Protein AF-L0ETQ9-F1 (afdb_monomer_lite)

Secondary structure (DSSP, 8-state):
-HHHHHHHHHHHHHHHHHHHHHHHHHHHHHHHHHHHHH---HHHHTTHHHHHHHHHHHHHHHHHHHHHHHHHHHHHHHHHHHHHHHHHHHHHHHHHHHHHHHHHHHHHHHHHHHHHS------

Radius of gyration: 33.2 Å; chains: 1; bounding box: 76×18×101 Å

Structure (mmCIF, N/CA/C/O backbone):
data_AF-L0ETQ9-F1
#
_entry.id   AF-L0ETQ9-F1
#
loop_
_atom_site.group_PDB
_atom_site.id
_atom_site.type_symbol
_atom_site.label_atom_id
_atom_site.label_alt_id
_atom_site.label_comp_id
_atom_site.label_asym_id
_atom_site.label_entity_id
_atom_site.label_seq_id
_atom_site.pdbx_PDB_ins_code
_atom_site.Cartn_x
_atom_site.Cartn_y
_atom_site.Cartn_z
_atom_site.occupancy
_atom_site.B_iso_or_equiv
_atom_site.auth_seq_id
_atom_site.auth_comp_id
_atom_site.auth_asym_id
_atom_site.auth_atom_id
_atom_site.pdbx_PDB_model_num
ATOM 1 N N . MET A 1 1 ? -23.250 0.389 10.771 1.00 51.97 1 MET A N 1
ATOM 2 C CA . MET A 1 1 ? -21.983 1.161 10.792 1.00 51.97 1 MET A CA 1
ATOM 3 C C . MET A 1 1 ? -20.749 0.275 10.554 1.00 51.97 1 MET A C 1
ATOM 5 O O . MET A 1 1 ? -19.989 0.586 9.644 1.00 51.97 1 MET A O 1
ATOM 9 N N . ALA A 1 2 ? -20.576 -0.858 11.258 1.00 61.84 2 ALA A N 1
ATOM 10 C CA . ALA A 1 2 ? -19.419 -1.764 11.096 1.00 61.84 2 ALA A CA 1
ATOM 11 C C . ALA A 1 2 ? -19.187 -2.292 9.658 1.00 61.84 2 ALA A C 1
ATOM 13 O O . ALA A 1 2 ? -18.050 -2.352 9.193 1.00 61.84 2 ALA A O 1
ATOM 14 N N . ASN A 1 3 ? -20.258 -2.583 8.906 1.00 75.94 3 ASN A N 1
ATOM 15 C CA . ASN A 1 3 ? -20.147 -3.066 7.520 1.00 75.94 3 ASN A CA 1
ATOM 16 C C . ASN A 1 3 ? -19.538 -2.046 6.543 1.00 75.94 3 ASN A C 1
ATOM 18 O O . ASN A 1 3 ? -18.852 -2.440 5.603 1.00 75.94 3 ASN A O 1
ATOM 22 N N . VAL A 1 4 ? -19.756 -0.744 6.756 1.00 85.25 4 VAL A N 1
ATOM 23 C CA . VAL A 1 4 ? -19.234 0.301 5.857 1.00 85.25 4 VAL A CA 1
ATOM 24 C C . VAL A 1 4 ? -17.739 0.502 6.086 1.00 85.25 4 VAL A C 1
ATOM 26 O O . VAL A 1 4 ? -16.974 0.522 5.129 1.00 85.25 4 VAL A O 1
ATOM 29 N N . GLN A 1 5 ? -17.313 0.565 7.349 1.00 85.50 5 GLN A N 1
ATOM 30 C CA . GLN A 1 5 ? -15.899 0.676 7.723 1.00 85.50 5 GLN A CA 1
ATOM 31 C C . GLN A 1 5 ? -15.096 -0.551 7.259 1.00 85.50 5 GLN A C 1
ATOM 33 O O . GLN A 1 5 ? -14.022 -0.419 6.676 1.00 85.50 5 GLN A O 1
ATOM 38 N N . GLY A 1 6 ? -15.661 -1.755 7.403 1.00 87.31 6 GLY A N 1
ATOM 39 C CA . GLY A 1 6 ? -15.065 -2.975 6.852 1.00 87.31 6 GLY A CA 1
ATOM 40 C C . GLY A 1 6 ? -14.970 -2.972 5.320 1.00 87.31 6 GLY A C 1
ATOM 41 O O . GLY A 1 6 ? -13.972 -3.436 4.770 1.00 87.31 6 GLY A O 1
ATOM 42 N N . CYS A 1 7 ? -15.972 -2.428 4.622 1.00 90.00 7 CYS A N 1
ATOM 43 C CA . CYS A 1 7 ? -15.943 -2.272 3.166 1.00 90.00 7 CYS A CA 1
ATOM 44 C C . CYS A 1 7 ? -14.853 -1.282 2.721 1.00 90.00 7 CYS A C 1
ATOM 46 O O . CYS A 1 7 ? -14.051 -1.610 1.850 1.00 90.00 7 CYS A O 1
ATOM 48 N N . LEU A 1 8 ? -14.762 -0.117 3.369 1.00 89.12 8 LEU A N 1
ATOM 49 C CA . LEU A 1 8 ? -13.739 0.896 3.091 1.00 89.12 8 LEU A CA 1
ATOM 50 C C . LEU A 1 8 ? -12.323 0.349 3.292 1.00 89.12 8 LEU A C 1
ATOM 52 O O . LEU A 1 8 ? -11.470 0.535 2.426 1.00 89.12 8 LEU A O 1
ATOM 56 N N . LYS A 1 9 ? -12.092 -0.400 4.376 1.00 92.12 9 LYS A N 1
ATOM 57 C CA . LYS A 1 9 ? -10.825 -1.106 4.603 1.00 92.12 9 LYS A CA 1
ATOM 58 C C . LYS A 1 9 ? -10.502 -2.087 3.469 1.00 92.12 9 LYS A C 1
ATOM 60 O O . LYS A 1 9 ? -9.384 -2.100 2.973 1.00 92.12 9 LYS A O 1
ATOM 65 N N . LYS A 1 10 ? -11.465 -2.901 3.028 1.00 93.81 10 LYS A N 1
ATOM 66 C CA . LYS A 1 10 ? -11.236 -3.849 1.920 1.00 93.81 10 LYS A CA 1
ATOM 67 C C . LYS A 1 10 ? -10.931 -3.136 0.604 1.00 93.81 10 LYS A C 1
ATOM 69 O O . LYS A 1 10 ? -10.076 -3.586 -0.149 1.00 93.81 10 LYS A O 1
ATOM 74 N N . ILE A 1 11 ? -11.609 -2.023 0.326 1.00 93.62 11 ILE A N 1
ATOM 75 C CA . ILE A 1 11 ? -11.345 -1.206 -0.863 1.00 93.62 11 ILE A CA 1
ATOM 76 C C . ILE A 1 11 ? -9.922 -0.641 -0.811 1.00 93.62 11 ILE A C 1
ATOM 78 O O . ILE A 1 11 ? -9.210 -0.709 -1.809 1.00 93.62 11 ILE A O 1
ATOM 82 N N . THR A 1 12 ? -9.481 -0.118 0.337 1.00 92.44 12 THR A N 1
ATOM 83 C CA . THR A 1 12 ? -8.115 0.411 0.475 1.00 92.44 12 THR A CA 1
ATOM 84 C C . THR A 1 12 ? -7.056 -0.687 0.379 1.00 92.44 12 THR A C 1
ATOM 86 O O . THR A 1 12 ? -6.042 -0.474 -0.281 1.00 92.44 12 THR A O 1
ATOM 89 N N . GLU A 1 13 ? -7.309 -1.876 0.933 1.00 94.94 13 GLU A N 1
ATOM 90 C CA . GLU A 1 13 ? -6.440 -3.053 0.772 1.00 94.94 13 GLU A CA 1
ATOM 91 C C . GLU A 1 13 ? -6.337 -3.500 -0.693 1.00 94.94 13 GLU A C 1
ATOM 93 O O . GLU A 1 13 ? -5.231 -3.718 -1.186 1.00 94.94 13 GLU A O 1
ATOM 98 N N . ASN A 1 14 ? -7.460 -3.572 -1.412 1.00 96.88 14 ASN A N 1
ATOM 99 C CA . ASN A 1 14 ? -7.466 -3.931 -2.832 1.00 96.88 14 ASN A CA 1
ATOM 100 C C . ASN A 1 14 ? -6.742 -2.885 -3.687 1.00 96.88 14 ASN A C 1
ATOM 102 O O . ASN A 1 14 ? -5.919 -3.240 -4.524 1.00 96.88 14 ASN A O 1
ATOM 106 N N . ASN A 1 15 ? -6.984 -1.596 -3.440 1.00 95.44 15 ASN A N 1
ATOM 107 C CA . ASN A 1 15 ? -6.301 -0.520 -4.155 1.00 95.44 15 ASN A CA 1
ATOM 108 C C . ASN A 1 15 ? -4.780 -0.567 -3.936 1.00 95.44 15 ASN A C 1
ATOM 110 O O . ASN A 1 15 ? -4.019 -0.336 -4.875 1.00 95.44 15 ASN A O 1
ATOM 114 N N . LEU A 1 16 ? -4.338 -0.882 -2.713 1.00 97.44 16 LEU A N 1
ATOM 115 C CA . LEU A 1 16 ? -2.925 -1.080 -2.398 1.00 97.44 16 LEU A CA 1
ATOM 116 C C . LEU A 1 16 ? -2.354 -2.298 -3.137 1.00 97.44 16 LEU A C 1
ATOM 118 O O . LEU A 1 16 ? -1.282 -2.203 -3.733 1.00 97.44 16 LEU A O 1
ATOM 122 N N . ALA A 1 17 ? -3.077 -3.420 -3.152 1.00 98.00 17 ALA A N 1
ATOM 123 C CA . ALA A 1 17 ? -2.672 -4.618 -3.883 1.00 98.00 17 ALA A CA 1
ATOM 124 C C . ALA A 1 17 ? -2.521 -4.353 -5.392 1.00 98.00 17 ALA A C 1
ATOM 126 O O . ALA A 1 17 ? -1.516 -4.744 -5.989 1.00 98.00 17 ALA A O 1
ATOM 127 N N . ASP A 1 18 ? -3.459 -3.621 -5.995 1.00 98.06 18 ASP A N 1
ATOM 128 C CA . ASP A 1 18 ? -3.399 -3.228 -7.405 1.00 98.06 18 ASP A CA 1
ATOM 129 C C . ASP A 1 18 ? -2.193 -2.328 -7.701 1.00 98.06 18 ASP A C 1
ATOM 131 O O . ASP A 1 18 ? -1.507 -2.508 -8.714 1.00 98.06 18 ASP A O 1
ATOM 135 N N . THR A 1 19 ? -1.897 -1.365 -6.821 1.00 98.06 19 THR A N 1
ATOM 136 C CA . THR A 1 19 ? -0.704 -0.514 -6.942 1.00 98.06 19 THR A CA 1
ATOM 137 C C . THR A 1 19 ? 0.570 -1.349 -6.869 1.00 98.06 19 THR A C 1
ATOM 139 O O . THR A 1 19 ? 1.446 -1.197 -7.721 1.00 98.06 19 THR A O 1
ATOM 142 N N . LEU A 1 20 ? 0.671 -2.267 -5.903 1.00 98.12 20 LEU A N 1
ATOM 143 C CA . LEU A 1 20 ? 1.823 -3.161 -5.758 1.00 98.12 20 LEU A CA 1
ATOM 144 C C . LEU A 1 20 ? 2.019 -4.031 -7.002 1.00 98.12 20 LEU A C 1
ATOM 146 O O . LEU A 1 20 ? 3.132 -4.131 -7.519 1.00 98.12 20 LEU A O 1
ATOM 150 N N . TYR A 1 21 ? 0.936 -4.591 -7.538 1.00 98.19 21 TYR A N 1
ATOM 151 C CA . TYR A 1 21 ? 0.982 -5.384 -8.760 1.00 98.19 21 TYR A CA 1
ATOM 152 C C . TYR A 1 21 ? 1.485 -4.567 -9.960 1.00 98.19 21 TYR A C 1
ATOM 154 O O . TYR A 1 21 ? 2.343 -5.028 -10.717 1.00 98.19 21 TYR A O 1
ATOM 162 N N . LYS A 1 22 ? 1.019 -3.321 -10.112 1.00 98.06 22 LYS A N 1
ATOM 163 C CA . LYS A 1 22 ? 1.515 -2.403 -11.151 1.00 98.06 22 LYS A CA 1
ATOM 164 C C . LYS A 1 22 ? 2.993 -2.061 -10.958 1.00 98.06 22 LYS A C 1
ATOM 166 O O . LYS A 1 22 ? 3.729 -2.057 -11.940 1.00 98.06 22 LYS A O 1
ATOM 171 N N . ARG A 1 23 ? 3.454 -1.834 -9.721 1.00 97.94 23 ARG A N 1
ATOM 172 C CA . ARG A 1 23 ? 4.882 -1.599 -9.420 1.00 97.94 23 ARG A CA 1
ATOM 173 C C . ARG A 1 23 ? 5.741 -2.784 -9.846 1.00 97.94 23 ARG A C 1
ATOM 175 O O . ARG A 1 23 ? 6.765 -2.583 -10.492 1.00 97.94 23 ARG A O 1
ATOM 182 N N . MET A 1 24 ? 5.306 -4.009 -9.547 1.00 98.12 24 MET A N 1
ATOM 183 C CA . MET A 1 24 ? 6.021 -5.225 -9.953 1.00 98.12 24 MET A CA 1
ATOM 184 C C . MET A 1 24 ? 6.127 -5.349 -11.479 1.00 98.12 24 MET A C 1
ATOM 186 O O . MET A 1 24 ? 7.190 -5.688 -12.001 1.00 98.12 24 MET A O 1
ATOM 190 N N . GLN A 1 25 ? 5.049 -5.047 -12.209 1.00 97.88 25 GLN A N 1
ATOM 191 C CA . GLN A 1 25 ? 5.066 -5.050 -13.674 1.00 97.88 25 GLN A CA 1
ATOM 192 C C . GLN A 1 25 ? 5.991 -3.975 -14.248 1.00 97.88 25 GLN A C 1
ATOM 194 O O . GLN A 1 25 ? 6.802 -4.273 -15.124 1.00 97.88 25 GLN A O 1
ATOM 199 N N . THR A 1 26 ? 5.903 -2.741 -13.746 1.00 97.81 26 THR A N 1
ATOM 200 C CA . THR A 1 26 ? 6.764 -1.636 -14.185 1.00 97.81 26 THR A CA 1
ATOM 201 C C . THR A 1 26 ? 8.233 -1.961 -13.931 1.00 97.81 26 THR A C 1
ATOM 203 O O . THR A 1 26 ? 9.055 -1.804 -14.830 1.00 97.81 26 THR A O 1
ATOM 206 N N . GLU A 1 27 ? 8.572 -2.504 -12.760 1.00 97.62 27 GLU A N 1
ATOM 207 C CA . GLU A 1 27 ? 9.939 -2.924 -12.443 1.00 97.62 27 GLU A CA 1
ATOM 208 C C . GLU A 1 27 ? 10.428 -4.052 -13.368 1.00 97.62 27 GLU A C 1
ATOM 210 O O . GLU A 1 27 ? 11.569 -4.032 -13.837 1.00 97.62 27 GLU A O 1
ATOM 215 N N . SER A 1 28 ? 9.565 -5.023 -13.679 1.00 97.94 28 SER A N 1
ATOM 216 C CA . SER A 1 28 ? 9.876 -6.084 -14.641 1.00 97.94 28 SER A CA 1
ATOM 217 C C . SER A 1 28 ? 10.177 -5.512 -16.031 1.00 97.94 28 SER A C 1
ATOM 219 O O . SER A 1 28 ? 11.205 -5.839 -16.627 1.00 97.94 28 SER A O 1
ATOM 221 N N . LEU A 1 29 ? 9.345 -4.587 -16.518 1.00 97.38 29 LEU A N 1
ATOM 222 C CA . LEU A 1 29 ? 9.553 -3.912 -17.800 1.00 97.38 29 LEU A CA 1
ATOM 223 C C . LEU A 1 29 ? 10.844 -3.089 -17.814 1.00 97.38 29 LEU A C 1
ATOM 225 O O . LEU A 1 29 ? 11.592 -3.144 -18.790 1.00 97.38 29 LEU A O 1
ATOM 229 N N . MET A 1 30 ? 11.150 -2.374 -16.728 1.00 97.75 30 MET A N 1
ATOM 230 C CA . MET A 1 30 ? 12.406 -1.633 -16.592 1.00 97.75 30 MET A CA 1
ATOM 231 C C . MET A 1 30 ? 13.616 -2.558 -16.738 1.00 97.75 30 MET A C 1
ATOM 233 O O . MET A 1 30 ? 14.551 -2.219 -17.463 1.00 97.75 30 MET A O 1
ATOM 237 N N . LYS A 1 31 ? 13.585 -3.744 -16.112 1.00 97.38 31 LYS A N 1
ATOM 238 C CA . LYS A 1 31 ? 14.650 -4.752 -16.242 1.00 97.38 31 LYS A CA 1
ATOM 239 C C . LYS A 1 31 ? 14.803 -5.220 -17.688 1.00 97.38 31 LYS A C 1
ATOM 241 O O . LYS A 1 31 ? 15.919 -5.229 -18.192 1.00 97.38 31 LYS A O 1
ATOM 246 N N . VAL A 1 32 ? 13.701 -5.531 -18.375 1.00 95.88 32 VAL A N 1
ATOM 247 C CA . VAL A 1 32 ? 13.725 -5.959 -19.788 1.00 95.88 32 VAL A CA 1
ATOM 248 C C . VAL A 1 32 ? 14.347 -4.890 -20.689 1.00 95.88 32 VAL A C 1
ATOM 250 O O . VAL A 1 32 ? 15.213 -5.193 -21.509 1.00 95.88 32 VAL A O 1
ATOM 253 N N . VAL A 1 33 ? 13.944 -3.630 -20.520 1.00 95.31 33 VAL A N 1
ATOM 254 C CA . VAL A 1 33 ? 14.461 -2.507 -21.318 1.00 95.31 33 VAL A CA 1
ATOM 255 C C . VAL A 1 33 ? 15.938 -2.279 -21.031 1.00 95.31 33 VAL A C 1
ATOM 257 O O . VAL A 1 33 ? 16.719 -2.095 -21.961 1.00 95.31 33 VAL A O 1
ATOM 260 N N . MET A 1 34 ? 16.337 -2.356 -19.761 1.00 95.38 34 MET A N 1
ATOM 261 C CA . MET A 1 34 ? 17.736 -2.246 -19.364 1.00 95.38 34 MET A CA 1
ATOM 262 C C . MET A 1 34 ? 18.584 -3.354 -20.000 1.00 95.38 34 MET A C 1
ATOM 264 O O . MET A 1 34 ? 19.644 -3.070 -20.548 1.00 95.38 34 MET A O 1
ATOM 268 N N . THR A 1 35 ? 18.101 -4.600 -20.002 1.00 94.75 35 THR A N 1
ATOM 269 C CA . THR A 1 35 ? 18.770 -5.720 -20.681 1.00 94.75 35 THR A CA 1
ATOM 270 C C . THR A 1 35 ? 18.878 -5.495 -22.188 1.00 94.75 35 THR A C 1
ATOM 272 O O . THR A 1 35 ? 19.925 -5.766 -22.769 1.00 94.75 35 THR A O 1
ATOM 275 N N . ALA A 1 36 ? 17.837 -4.965 -22.837 1.00 92.94 36 ALA A N 1
ATOM 276 C CA . ALA A 1 36 ? 17.896 -4.631 -24.259 1.00 92.94 36 ALA A CA 1
ATOM 277 C C . ALA A 1 36 ? 18.932 -3.528 -24.543 1.00 92.94 36 ALA A C 1
ATOM 279 O O . ALA A 1 36 ? 19.699 -3.640 -25.498 1.00 92.94 36 ALA A O 1
ATOM 280 N N . MET A 1 37 ? 19.009 -2.499 -23.692 1.00 92.38 37 MET A N 1
ATOM 281 C CA . MET A 1 37 ? 19.980 -1.401 -23.809 1.00 92.38 37 MET A CA 1
ATOM 282 C C . MET A 1 37 ? 21.430 -1.853 -23.632 1.00 92.38 37 MET A C 1
ATOM 284 O O . MET A 1 37 ? 22.312 -1.317 -24.295 1.00 92.38 37 MET A O 1
ATOM 288 N N . THR A 1 38 ? 21.684 -2.813 -22.742 1.00 92.06 38 THR A N 1
ATOM 289 C CA . THR A 1 38 ? 23.032 -3.350 -22.493 1.00 92.06 38 THR A CA 1
ATOM 290 C C . THR A 1 38 ? 23.381 -4.537 -23.387 1.00 92.06 38 THR A C 1
ATOM 292 O O . THR A 1 38 ? 24.502 -5.043 -23.327 1.00 92.06 38 THR A O 1
ATOM 295 N N . SER A 1 39 ? 22.447 -4.989 -24.228 1.00 91.12 39 SER A N 1
ATOM 296 C CA . SER A 1 39 ? 22.696 -6.093 -25.147 1.00 91.12 39 SER A CA 1
ATOM 297 C C . SER A 1 39 ? 23.714 -5.704 -26.225 1.00 91.12 39 SER A C 1
ATOM 299 O O . SER A 1 39 ? 23.676 -4.613 -26.791 1.00 91.12 39 SER A O 1
ATOM 301 N N . GLY A 1 40 ? 24.611 -6.632 -26.561 1.00 84.12 40 GLY A N 1
ATOM 302 C CA . GLY A 1 40 ? 25.570 -6.464 -27.659 1.00 84.12 40 GLY A CA 1
ATOM 303 C C . GLY A 1 40 ? 24.971 -6.690 -29.052 1.00 84.12 40 GLY A C 1
ATOM 304 O O . GLY A 1 40 ? 25.713 -6.760 -30.029 1.00 84.12 40 GLY A O 1
ATOM 305 N N . LEU A 1 41 ? 23.648 -6.865 -29.164 1.00 89.12 41 LEU A N 1
ATOM 306 C CA . LEU A 1 41 ? 23.007 -7.148 -30.444 1.00 89.12 41 LEU A CA 1
ATOM 307 C C . LEU A 1 41 ? 22.832 -5.845 -31.243 1.00 89.12 41 LEU A C 1
ATOM 309 O O . LEU A 1 41 ? 22.223 -4.893 -30.746 1.00 89.12 41 LEU A O 1
ATOM 313 N N . PRO A 1 42 ? 23.272 -5.802 -32.513 1.00 85.06 42 PRO A N 1
ATOM 314 C CA . PRO A 1 42 ? 23.256 -4.581 -33.319 1.00 85.06 42 PRO A CA 1
ATOM 315 C C . PRO A 1 42 ? 21.841 -4.045 -33.566 1.00 85.06 42 PRO A C 1
ATOM 317 O O . PRO A 1 42 ? 21.663 -2.839 -33.723 1.00 85.06 42 PRO A O 1
ATOM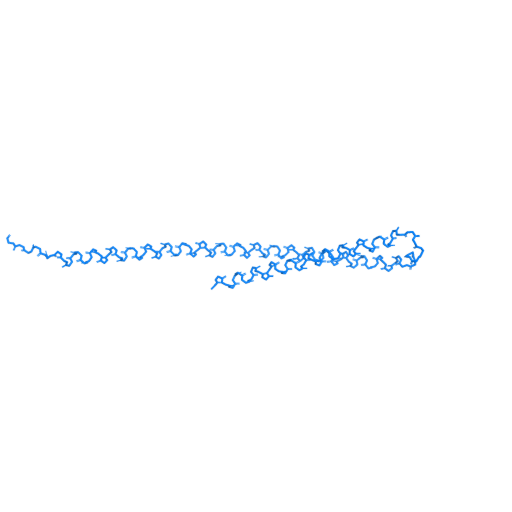 320 N N . ILE A 1 43 ? 20.823 -4.914 -33.527 1.00 88.00 43 ILE A N 1
ATOM 321 C CA . ILE A 1 43 ? 19.423 -4.497 -33.642 1.00 88.00 43 ILE A CA 1
ATOM 322 C C . ILE A 1 43 ? 18.991 -3.593 -32.485 1.00 88.00 43 ILE A C 1
ATOM 324 O O . ILE A 1 43 ? 18.234 -2.660 -32.706 1.00 88.00 43 ILE A O 1
ATOM 328 N N . HIS A 1 44 ? 19.477 -3.807 -31.260 1.00 91.75 44 HIS A N 1
ATOM 329 C CA . HIS A 1 44 ? 19.108 -2.964 -30.121 1.00 91.75 44 HIS A CA 1
ATOM 330 C C . HIS A 1 44 ? 19.890 -1.644 -30.105 1.00 91.75 44 HIS A C 1
ATOM 332 O O . HIS A 1 44 ? 19.353 -0.629 -29.655 1.00 91.75 44 HIS A O 1
ATOM 338 N N . ALA A 1 45 ? 21.100 -1.620 -30.676 1.00 86.44 45 ALA A N 1
ATOM 339 C CA . ALA A 1 45 ? 21.920 -0.415 -30.781 1.00 86.44 45 ALA A CA 1
ATOM 340 C C . ALA A 1 45 ? 21.208 0.714 -31.552 1.00 86.44 45 ALA A C 1
ATOM 342 O O . ALA A 1 45 ? 21.227 1.866 -31.118 1.00 86.44 45 ALA A O 1
ATOM 343 N N . SER A 1 46 ? 20.486 0.394 -32.634 1.00 90.31 46 SER A N 1
ATOM 344 C CA . SER A 1 46 ? 19.704 1.390 -33.386 1.00 90.31 46 SER A CA 1
ATOM 345 C C . SER A 1 46 ? 18.521 1.978 -32.604 1.00 90.31 46 SER A C 1
ATOM 347 O O . SER A 1 46 ? 18.017 3.039 -32.967 1.00 90.31 46 SER A O 1
ATOM 349 N N . PHE A 1 47 ? 18.085 1.331 -31.517 1.00 92.12 47 PHE A N 1
ATOM 350 C CA . PHE A 1 47 ? 16.946 1.759 -30.695 1.00 92.12 47 PHE A CA 1
ATOM 351 C C . PHE A 1 47 ? 17.345 2.329 -29.325 1.00 92.12 47 PHE A C 1
ATOM 353 O O . PHE A 1 47 ? 16.463 2.692 -28.549 1.00 92.12 47 PHE A O 1
ATOM 360 N N . LEU A 1 48 ? 18.641 2.491 -29.028 1.00 92.38 48 LEU A N 1
ATOM 361 C CA . LEU A 1 48 ? 19.144 2.984 -27.733 1.00 92.38 48 LEU A CA 1
ATOM 362 C C . LEU A 1 48 ? 18.458 4.274 -27.252 1.00 92.38 48 LEU A C 1
ATOM 364 O O . LEU A 1 48 ? 18.055 4.374 -26.094 1.00 92.38 48 LEU A O 1
ATOM 368 N N . SER A 1 49 ? 18.268 5.249 -28.148 1.00 93.19 49 SER A N 1
ATOM 369 C CA . SER A 1 49 ? 17.578 6.504 -27.814 1.00 93.19 49 SER A CA 1
ATOM 370 C C . SER A 1 49 ? 16.113 6.278 -27.416 1.00 93.19 49 SER A C 1
ATOM 372 O O . SER A 1 49 ? 15.614 6.912 -26.486 1.00 93.19 49 SER A O 1
ATOM 374 N N . GLN A 1 50 ? 15.425 5.351 -28.087 1.00 94.50 50 GLN A N 1
ATOM 375 C CA . GLN A 1 50 ? 14.029 5.026 -27.796 1.00 94.50 50 GLN A CA 1
ATOM 376 C C . GLN A 1 50 ? 13.904 4.254 -26.481 1.00 94.50 50 GLN A C 1
ATOM 378 O O . GLN A 1 50 ? 13.051 4.596 -25.664 1.00 94.50 50 GLN A O 1
ATOM 383 N N . TYR A 1 51 ? 14.790 3.284 -26.235 1.00 95.12 51 TYR A N 1
ATOM 384 C CA . TYR A 1 51 ? 14.834 2.560 -24.966 1.00 95.12 51 TYR A CA 1
ATOM 385 C C . TYR A 1 51 ? 15.115 3.486 -23.786 1.00 95.12 51 TYR A C 1
ATOM 387 O O . TYR A 1 51 ? 14.421 3.393 -22.782 1.00 95.12 51 TYR A O 1
ATOM 395 N N . SER A 1 52 ? 16.050 4.431 -23.926 1.00 95.06 52 SER A N 1
ATOM 396 C CA . SER A 1 52 ? 16.337 5.422 -22.882 1.00 95.06 52 SER A CA 1
ATOM 397 C C . SER A 1 52 ? 15.103 6.266 -22.538 1.00 95.06 52 SER A C 1
ATOM 399 O O . SER A 1 52 ? 14.727 6.370 -21.370 1.00 95.06 52 SER A O 1
ATOM 401 N N . ARG A 1 53 ? 14.390 6.786 -23.548 1.00 96.44 53 ARG A N 1
ATOM 402 C CA . ARG A 1 53 ? 13.137 7.537 -23.330 1.00 96.44 53 ARG A CA 1
ATOM 403 C C . ARG A 1 53 ? 12.052 6.684 -22.676 1.00 96.44 53 ARG A C 1
ATOM 405 O O . ARG A 1 53 ? 11.324 7.168 -21.815 1.00 96.44 53 ARG A O 1
ATOM 412 N N . PHE A 1 54 ? 11.912 5.430 -23.097 1.00 95.94 54 PHE A N 1
ATOM 413 C CA . PHE A 1 54 ? 10.928 4.521 -22.516 1.00 95.94 54 PHE A CA 1
ATOM 414 C C . PHE A 1 54 ? 11.274 4.171 -21.063 1.00 95.94 54 PHE A C 1
ATOM 416 O O . PHE A 1 54 ? 10.403 4.224 -20.199 1.00 95.94 54 PHE A O 1
ATOM 423 N N . TYR A 1 55 ? 12.551 3.916 -20.772 1.00 97.12 55 TYR A N 1
ATOM 424 C CA . TYR A 1 55 ? 13.043 3.675 -19.420 1.00 97.12 55 TYR A CA 1
ATOM 425 C C . TYR A 1 55 ? 12.804 4.878 -18.501 1.00 97.12 55 TYR A C 1
ATOM 427 O O . TYR A 1 55 ? 12.331 4.698 -17.383 1.00 97.12 55 TYR A O 1
ATOM 435 N N . GLN A 1 56 ? 13.054 6.105 -18.972 1.00 97.50 56 GLN A N 1
ATOM 436 C CA . GLN A 1 56 ? 12.755 7.326 -18.214 1.00 97.50 56 GLN A CA 1
ATOM 437 C C . GLN A 1 56 ? 11.270 7.424 -17.844 1.00 97.50 56 GLN A C 1
ATOM 439 O O . GLN A 1 56 ? 10.945 7.657 -16.685 1.00 97.50 56 GLN A O 1
ATOM 444 N N . ARG A 1 57 ? 10.363 7.148 -18.789 1.00 97.75 57 ARG A N 1
ATOM 445 C CA . ARG A 1 57 ? 8.915 7.137 -18.513 1.00 97.75 57 ARG A CA 1
ATOM 446 C C . ARG A 1 57 ? 8.517 6.058 -17.507 1.00 97.75 57 ARG A C 1
ATOM 448 O O . ARG A 1 57 ? 7.671 6.301 -16.648 1.00 97.75 57 ARG A O 1
ATOM 455 N N . LEU A 1 58 ? 9.111 4.867 -17.601 1.00 97.75 58 LEU A N 1
ATOM 456 C CA . LEU A 1 58 ? 8.876 3.802 -16.624 1.00 97.75 58 LEU A CA 1
ATOM 457 C C . LEU A 1 58 ? 9.394 4.193 -15.235 1.00 97.75 58 LEU A C 1
ATOM 459 O O . LEU A 1 58 ? 8.720 3.922 -14.247 1.00 97.75 58 LEU A O 1
ATOM 463 N N . LEU A 1 59 ? 10.541 4.870 -15.157 1.00 97.94 59 LEU A N 1
ATOM 464 C CA . LEU A 1 59 ? 11.096 5.375 -13.903 1.00 97.94 59 LEU A CA 1
ATOM 465 C C . LEU A 1 59 ? 10.179 6.426 -13.261 1.00 97.94 59 LEU A C 1
ATOM 467 O O . LEU A 1 59 ? 9.882 6.323 -12.073 1.00 97.94 59 LEU A O 1
ATOM 471 N N . GLU A 1 60 ? 9.685 7.391 -14.038 1.00 98.12 60 GLU A N 1
ATOM 472 C CA . GLU A 1 60 ? 8.695 8.379 -13.580 1.00 98.12 60 GLU A CA 1
ATOM 473 C C . GLU A 1 60 ? 7.416 7.690 -13.083 1.00 98.12 60 GLU A C 1
ATOM 475 O O . GLU A 1 60 ? 6.926 7.979 -11.991 1.00 98.12 60 GLU A O 1
ATOM 480 N N . THR A 1 61 ? 6.915 6.708 -13.839 1.00 98.00 61 THR A N 1
ATOM 481 C CA . THR A 1 61 ? 5.747 5.904 -13.447 1.00 98.00 61 THR A CA 1
ATOM 482 C C . THR A 1 61 ? 6.005 5.155 -12.136 1.00 98.00 61 THR A C 1
ATOM 484 O O . THR A 1 61 ? 5.150 5.126 -11.253 1.00 98.00 61 THR A O 1
ATOM 487 N N . GLN A 1 62 ? 7.196 4.577 -11.963 1.00 97.75 62 GLN A N 1
ATOM 488 C CA . GLN A 1 62 ? 7.572 3.860 -10.747 1.00 97.75 62 GLN A CA 1
ATOM 489 C C . GLN A 1 62 ? 7.631 4.789 -9.528 1.00 97.75 62 GLN A C 1
ATOM 491 O O . GLN A 1 62 ? 7.194 4.404 -8.440 1.00 97.75 62 GLN A O 1
ATOM 496 N N . GLN A 1 63 ? 8.134 6.014 -9.695 1.00 97.94 63 GLN A N 1
ATOM 497 C CA . GLN A 1 63 ? 8.139 7.031 -8.640 1.00 97.94 63 GLN A CA 1
ATOM 498 C C . GLN A 1 63 ? 6.712 7.422 -8.241 1.00 97.94 63 GLN A C 1
ATOM 500 O O . GLN A 1 63 ? 6.385 7.417 -7.055 1.00 97.94 63 GLN A O 1
ATOM 505 N N . GLN A 1 64 ? 5.837 7.665 -9.219 1.00 98.00 64 GLN A N 1
ATOM 506 C CA . GLN A 1 64 ? 4.426 7.977 -8.972 1.00 98.00 64 GLN A CA 1
ATOM 507 C C . GLN A 1 64 ? 3.704 6.844 -8.235 1.00 98.00 64 GLN A C 1
ATOM 509 O O . GLN A 1 64 ? 3.002 7.094 -7.257 1.00 98.00 64 GLN A O 1
ATOM 514 N N . LEU A 1 65 ? 3.903 5.592 -8.659 1.00 98.12 65 LEU A N 1
ATOM 515 C CA . LEU A 1 65 ? 3.311 4.430 -7.994 1.00 98.12 65 LEU A CA 1
ATOM 516 C C . LEU A 1 65 ? 3.855 4.228 -6.574 1.00 98.12 65 LEU A C 1
ATOM 518 O O . LEU A 1 65 ? 3.123 3.769 -5.703 1.00 98.12 65 LEU A O 1
ATOM 522 N N . THR A 1 66 ? 5.122 4.572 -6.330 1.00 97.81 66 THR A N 1
ATOM 523 C CA . THR A 1 66 ? 5.715 4.522 -4.984 1.00 97.81 66 THR A CA 1
ATOM 524 C C . THR A 1 66 ? 5.057 5.547 -4.066 1.00 97.81 66 THR A C 1
ATOM 526 O O . THR A 1 66 ? 4.617 5.191 -2.979 1.00 97.81 66 THR A O 1
ATOM 529 N N . HIS A 1 67 ? 4.889 6.784 -4.532 1.00 97.81 67 HIS A N 1
ATOM 530 C CA . HIS A 1 67 ? 4.187 7.802 -3.756 1.00 97.81 67 HIS A CA 1
ATOM 531 C C . HIS A 1 67 ? 2.718 7.427 -3.500 1.00 97.81 67 HIS A C 1
ATOM 533 O O . HIS A 1 67 ? 2.210 7.573 -2.390 1.00 97.81 67 HIS A O 1
ATOM 539 N N . LEU A 1 68 ? 2.032 6.880 -4.511 1.00 97.81 68 LEU A N 1
ATOM 540 C CA . LEU A 1 68 ? 0.657 6.403 -4.358 1.00 97.81 68 LEU A CA 1
ATOM 541 C C . LEU A 1 68 ? 0.549 5.299 -3.298 1.00 97.81 68 LEU A C 1
ATOM 543 O O . LEU A 1 68 ? -0.389 5.316 -2.503 1.00 97.81 68 LEU A O 1
ATOM 547 N N . GLN A 1 69 ? 1.506 4.370 -3.266 1.00 97.69 69 GLN A N 1
ATOM 548 C CA . GLN A 1 69 ? 1.563 3.338 -2.237 1.00 97.69 69 GLN A CA 1
ATOM 549 C C . GLN A 1 69 ? 1.673 3.940 -0.833 1.00 97.69 69 GLN A C 1
ATOM 551 O O . GLN A 1 69 ? 0.898 3.554 0.035 1.00 97.69 69 GLN A O 1
ATOM 556 N N . GLU A 1 70 ? 2.580 4.893 -0.609 1.00 97.44 70 GLU A N 1
ATOM 557 C CA . GLU A 1 70 ? 2.762 5.528 0.707 1.00 97.44 70 GLU A CA 1
ATOM 558 C C . GLU A 1 70 ? 1.455 6.162 1.212 1.00 97.44 70 GLU A C 1
ATOM 560 O O . GLU A 1 70 ? 1.058 5.993 2.369 1.00 97.44 70 GLU A O 1
ATOM 565 N N . VAL A 1 71 ? 0.736 6.852 0.320 1.00 97.12 71 VAL A N 1
ATOM 566 C CA . VAL A 1 71 ? -0.567 7.453 0.635 1.00 97.12 71 VAL A CA 1
ATOM 567 C C . VAL A 1 71 ? -1.608 6.380 0.965 1.00 97.12 71 VAL A C 1
ATOM 569 O O . VAL A 1 71 ? -2.358 6.520 1.935 1.00 97.12 71 VAL A O 1
ATOM 572 N N . GLN A 1 72 ? -1.659 5.297 0.187 1.00 96.88 72 GLN A N 1
ATOM 573 C CA . GLN A 1 72 ? -2.593 4.189 0.409 1.00 96.88 72 GLN A CA 1
ATOM 574 C C . GLN A 1 72 ? -2.311 3.445 1.720 1.00 96.88 72 GLN A C 1
ATOM 576 O O . GLN A 1 72 ? -3.250 3.123 2.447 1.00 96.88 72 GLN A O 1
ATOM 581 N N . GLU A 1 73 ? -1.044 3.217 2.063 1.00 96.44 73 GLU A N 1
ATOM 582 C CA . GLU A 1 73 ? -0.633 2.605 3.330 1.00 96.44 73 GLU A CA 1
ATOM 583 C C . GLU A 1 73 ? -1.025 3.477 4.526 1.00 96.44 73 GLU A C 1
ATOM 585 O O . GLU A 1 73 ? -1.611 2.978 5.489 1.00 96.44 73 GLU A O 1
ATOM 590 N N . SER A 1 74 ? -0.788 4.788 4.441 1.00 96.31 74 SER A N 1
ATOM 591 C CA . SER A 1 74 ? -1.214 5.747 5.466 1.00 96.31 74 SER A CA 1
ATOM 592 C C . SER A 1 74 ? -2.738 5.747 5.653 1.00 96.31 74 SER A C 1
ATOM 594 O O . SER A 1 74 ? -3.242 5.682 6.779 1.00 96.31 74 SER A O 1
ATOM 596 N N . CYS A 1 75 ? -3.493 5.726 4.551 1.00 94.19 75 CYS A N 1
ATOM 597 C CA . CYS A 1 75 ? -4.951 5.632 4.586 1.00 94.19 75 CYS A CA 1
ATOM 598 C C . CYS A 1 75 ? -5.419 4.322 5.239 1.00 94.19 75 CYS A C 1
ATOM 600 O O . CYS A 1 75 ? -6.269 4.346 6.131 1.00 94.19 75 CYS A O 1
ATOM 602 N N . LEU A 1 76 ? -4.820 3.189 4.865 1.00 95.44 76 LEU A N 1
ATOM 603 C CA . LEU A 1 76 ? -5.140 1.886 5.440 1.00 95.44 76 LEU A CA 1
ATOM 604 C C . LEU A 1 76 ? -4.858 1.838 6.948 1.00 95.44 76 LEU A C 1
ATOM 606 O O . LEU A 1 76 ? -5.655 1.282 7.706 1.00 95.44 76 LEU A O 1
ATOM 610 N N . LEU A 1 77 ? -3.744 2.421 7.397 1.00 95.44 77 LEU A N 1
ATOM 611 C CA . LEU A 1 77 ? -3.428 2.544 8.821 1.00 95.44 77 LEU A CA 1
ATOM 612 C C . LEU A 1 77 ? -4.484 3.379 9.552 1.00 95.44 77 LEU A C 1
ATOM 614 O O . LEU A 1 77 ? -4.978 2.953 10.596 1.00 95.44 77 LEU A O 1
ATOM 618 N N . SER A 1 78 ? -4.881 4.521 8.985 1.00 93.31 78 SER A N 1
ATOM 619 C CA . SER A 1 78 ? -5.933 5.368 9.555 1.00 93.31 78 SER A CA 1
ATOM 620 C C . SER A 1 78 ? -7.265 4.622 9.684 1.00 93.31 78 SER A C 1
ATOM 622 O O . SER A 1 78 ? -7.872 4.635 10.753 1.00 93.31 78 SER A O 1
ATOM 624 N N . GLU A 1 79 ? -7.700 3.910 8.643 1.00 92.06 79 GLU A N 1
ATOM 625 C CA . GLU A 1 79 ? -8.943 3.127 8.673 1.00 92.06 79 GLU A CA 1
ATOM 626 C C . GLU A 1 79 ? -8.881 1.985 9.700 1.00 92.06 79 GLU A C 1
ATOM 628 O O . GLU A 1 79 ? -9.833 1.770 10.451 1.00 92.06 79 GLU A O 1
ATOM 633 N N . LYS A 1 80 ? -7.740 1.292 9.817 1.00 92.19 80 LYS A N 1
ATOM 634 C CA . LYS A 1 80 ? -7.537 0.266 10.855 1.00 92.19 80 LYS A CA 1
ATOM 635 C C . LYS A 1 80 ? -7.671 0.845 12.266 1.00 92.19 80 LYS A C 1
ATOM 637 O O . LYS A 1 80 ? -8.306 0.219 13.113 1.00 92.19 80 LYS A O 1
ATOM 642 N N . LEU A 1 81 ? -7.114 2.032 12.513 1.00 94.38 81 LEU A N 1
ATOM 643 C CA . LEU A 1 81 ? -7.236 2.718 13.802 1.00 94.38 81 LEU A CA 1
ATOM 644 C C . LEU A 1 81 ? -8.675 3.160 14.081 1.00 94.38 81 LEU A C 1
ATOM 646 O O . LEU A 1 81 ? -9.170 2.946 15.184 1.00 94.38 81 LEU A O 1
ATOM 650 N N . LYS A 1 82 ? -9.381 3.709 13.084 1.00 92.12 82 LYS A N 1
ATOM 651 C CA . LYS A 1 82 ? -10.801 4.073 13.225 1.00 92.12 82 LYS A CA 1
ATOM 652 C C . LYS A 1 82 ? -11.655 2.864 13.593 1.00 92.12 82 LYS A C 1
ATOM 654 O O . LYS A 1 82 ? -12.453 2.952 14.520 1.00 92.12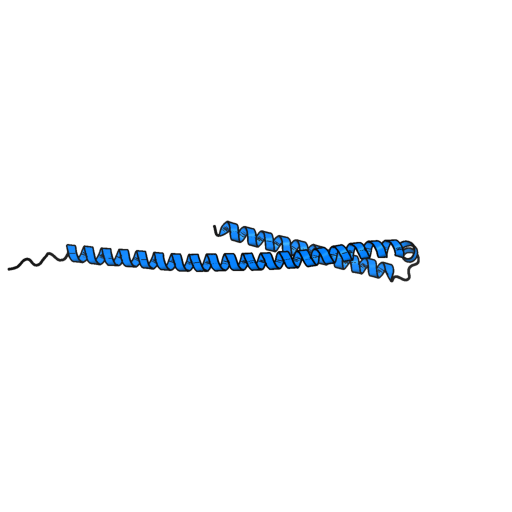 82 LYS A O 1
ATOM 659 N N . ILE A 1 83 ? -11.466 1.734 12.910 1.00 90.81 83 ILE A N 1
ATOM 660 C CA . ILE A 1 83 ? -12.179 0.486 13.216 1.00 90.81 83 ILE A CA 1
ATOM 661 C C . ILE A 1 83 ? -11.882 0.034 14.644 1.00 90.81 83 ILE A C 1
ATOM 663 O O . ILE A 1 83 ? -12.810 -0.296 15.377 1.00 90.81 83 ILE A O 1
ATOM 667 N N . LYS A 1 84 ? -10.609 0.059 15.055 1.00 92.62 84 LYS A N 1
ATOM 668 C CA . LYS A 1 84 ? -10.211 -0.306 16.416 1.00 92.62 84 LYS A CA 1
ATOM 669 C C . LYS A 1 84 ? -10.937 0.550 17.457 1.00 92.62 84 LYS A C 1
ATOM 671 O O . LYS A 1 84 ? -11.576 -0.002 18.343 1.00 92.62 84 LYS A O 1
ATOM 676 N N . HIS A 1 85 ? -10.925 1.870 17.298 1.00 92.88 85 HIS A N 1
ATOM 677 C CA . HIS A 1 85 ? -11.616 2.774 18.219 1.00 92.88 85 HIS A CA 1
ATOM 678 C C . HIS A 1 85 ? -13.135 2.592 18.229 1.00 92.88 85 HIS A C 1
ATOM 680 O O . HIS A 1 85 ? -13.768 2.742 19.270 1.00 92.88 85 HIS A O 1
ATOM 686 N N . LEU A 1 86 ? -13.744 2.278 17.084 1.00 91.50 86 LEU A N 1
ATOM 687 C CA . LEU A 1 86 ? -15.174 1.981 17.029 1.00 91.50 86 LEU A CA 1
ATOM 688 C C . LEU A 1 86 ? -15.514 0.694 17.782 1.00 91.50 86 LEU A C 1
ATOM 690 O O . LEU A 1 86 ? -16.518 0.675 18.488 1.00 91.50 86 LEU A O 1
ATOM 694 N N . ASN A 1 87 ? -14.679 -0.339 17.667 1.00 90.75 87 ASN A N 1
ATOM 695 C CA . ASN A 1 87 ? -14.866 -1.588 18.401 1.00 90.75 87 ASN A CA 1
ATOM 696 C C . ASN A 1 87 ? -14.693 -1.376 19.909 1.00 90.75 87 ASN A C 1
ATOM 698 O O . ASN A 1 87 ? -15.569 -1.771 20.664 1.00 90.75 87 ASN A O 1
ATOM 702 N N . GLU A 1 88 ? -13.649 -0.657 20.334 1.00 93.75 88 GLU A N 1
ATOM 703 C CA . GLU A 1 88 ? -13.434 -0.311 21.750 1.00 93.75 88 GLU A CA 1
ATOM 704 C C . GLU A 1 88 ? -14.648 0.423 22.343 1.00 93.75 88 GLU A C 1
ATOM 706 O O . GLU A 1 88 ? -15.112 0.107 23.435 1.00 93.75 88 GLU A O 1
ATOM 711 N N . ARG A 1 89 ? -15.214 1.393 21.610 1.00 92.38 89 ARG A N 1
ATOM 712 C CA . ARG A 1 89 ? -16.411 2.121 22.063 1.00 92.38 89 ARG A CA 1
ATOM 713 C C . ARG A 1 89 ? -17.658 1.244 22.092 1.00 92.38 89 ARG A C 1
ATOM 715 O O . ARG A 1 89 ? -18.496 1.449 22.963 1.00 92.38 89 ARG A O 1
ATOM 722 N N . ALA A 1 90 ? -17.796 0.319 21.144 1.00 90.94 90 ALA A N 1
ATOM 723 C CA . ALA A 1 90 ? -18.913 -0.617 21.113 1.00 90.94 90 ALA A CA 1
ATOM 724 C C . ALA A 1 90 ? -18.854 -1.595 22.295 1.00 90.94 90 ALA A C 1
ATOM 726 O O . ALA A 1 90 ? -19.871 -1.803 22.943 1.00 90.94 90 ALA A O 1
ATOM 727 N N . GLU A 1 91 ? -17.670 -2.118 22.619 1.00 95.06 91 GLU A N 1
ATOM 728 C CA . GLU A 1 91 ? -17.450 -3.001 23.771 1.00 95.06 91 GLU A CA 1
ATOM 729 C C . GLU A 1 91 ? -17.773 -2.296 25.094 1.00 95.06 91 GLU A C 1
ATOM 731 O O . GLU A 1 91 ? -18.488 -2.844 25.928 1.00 95.06 91 GLU A O 1
ATOM 736 N N . VAL A 1 92 ? -17.313 -1.051 25.273 1.00 95.31 92 VAL A N 1
ATOM 737 C CA . VAL A 1 92 ? -17.635 -0.260 26.474 1.00 95.31 92 VAL A CA 1
ATOM 738 C C . VAL A 1 92 ? -19.134 0.024 26.573 1.00 95.31 92 VAL A C 1
ATOM 740 O O . VAL A 1 92 ? -19.700 -0.093 27.654 1.00 95.31 92 VAL A O 1
ATOM 743 N N . ALA A 1 93 ? -19.781 0.397 25.466 1.00 94.06 93 ALA A N 1
ATOM 744 C CA . ALA A 1 93 ? -21.219 0.654 25.459 1.00 94.06 93 ALA A CA 1
ATOM 745 C C . ALA A 1 93 ? -22.018 -0.606 25.816 1.00 94.06 93 ALA A C 1
ATOM 747 O O . ALA A 1 93 ? -22.923 -0.525 26.638 1.00 94.06 93 ALA A O 1
ATOM 748 N N . GLN A 1 94 ? -21.636 -1.759 25.261 1.00 94.62 94 GLN A N 1
ATOM 749 C CA . GLN A 1 94 ? -22.265 -3.036 25.579 1.00 94.62 94 GLN A CA 1
ATOM 750 C C . GLN A 1 94 ? -22.088 -3.400 27.060 1.00 94.62 94 GLN A C 1
ATOM 752 O O . GLN A 1 94 ? -23.049 -3.796 27.707 1.00 94.62 94 GLN A O 1
ATOM 757 N N . ALA A 1 95 ? -20.890 -3.219 27.621 1.00 96.19 95 ALA A N 1
ATOM 758 C CA . ALA A 1 95 ? -20.650 -3.492 29.037 1.00 96.19 95 ALA A CA 1
ATOM 759 C C . ALA A 1 95 ? -21.490 -2.589 29.958 1.00 96.19 95 ALA A C 1
ATOM 761 O O . ALA A 1 95 ? -21.969 -3.044 30.991 1.00 96.19 95 ALA A O 1
ATOM 762 N N . LEU A 1 96 ? -21.679 -1.316 29.593 1.00 95.69 96 LEU A N 1
ATOM 763 C CA . LEU A 1 96 ? -22.540 -0.399 30.346 1.00 95.69 96 LEU A CA 1
ATOM 764 C C . LEU A 1 96 ? -24.018 -0.787 30.249 1.00 95.69 96 LEU A C 1
ATOM 766 O O . LEU A 1 96 ? -24.710 -0.733 31.256 1.00 95.69 96 LEU A O 1
ATOM 770 N N . GLU A 1 97 ? -24.477 -1.208 29.071 1.00 93.44 97 GLU A N 1
ATOM 771 C CA . GLU A 1 97 ? -25.846 -1.695 28.869 1.00 93.44 97 GLU A CA 1
ATOM 772 C C . GLU A 1 97 ? -26.113 -2.968 29.688 1.00 93.44 97 GLU A C 1
ATOM 774 O O . GLU A 1 97 ? -27.142 -3.075 30.346 1.00 93.44 97 GLU A O 1
ATOM 779 N N . GLU A 1 98 ? -25.164 -3.908 29.727 1.00 95.44 98 GLU A N 1
ATOM 780 C CA . GLU A 1 98 ? -25.261 -5.112 30.565 1.00 95.44 98 GLU A CA 1
ATOM 781 C C . GLU A 1 98 ? -25.336 -4.771 32.062 1.00 95.44 98 GLU A C 1
ATOM 783 O O . GLU A 1 98 ? -26.118 -5.382 32.791 1.00 95.44 98 GLU A O 1
ATOM 788 N N . ILE A 1 99 ? -24.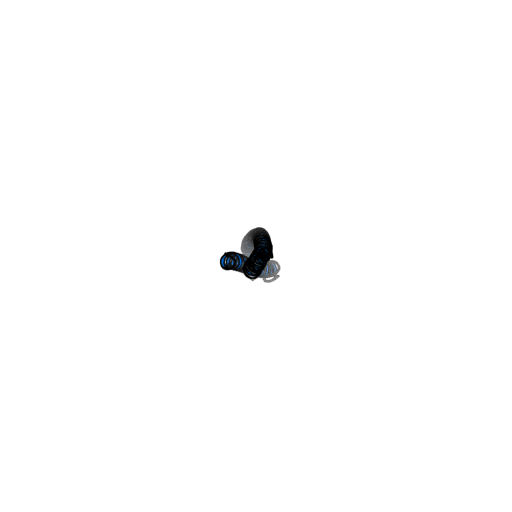563 -3.778 32.518 1.00 94.75 99 ILE A N 1
ATOM 789 C CA . ILE A 1 99 ? -24.626 -3.283 33.901 1.00 94.75 99 ILE A CA 1
ATOM 790 C C . ILE A 1 99 ? -25.989 -2.645 34.186 1.00 94.75 99 ILE A C 1
ATOM 792 O O . ILE A 1 99 ? -26.595 -2.962 35.203 1.00 94.75 99 ILE A O 1
ATOM 796 N N . GLU A 1 100 ? -26.488 -1.785 33.298 1.00 94.56 100 GLU A N 1
ATOM 797 C CA . GLU A 1 100 ? -27.778 -1.105 33.466 1.00 94.56 100 GLU A CA 1
ATOM 798 C C . GLU A 1 100 ? -28.942 -2.107 33.537 1.00 94.56 100 GLU A C 1
ATOM 800 O O . GLU A 1 100 ? -29.805 -1.993 34.406 1.00 94.56 100 GLU A O 1
ATOM 805 N N . ILE A 1 101 ? -28.920 -3.147 32.696 1.00 95.25 101 ILE A N 1
ATOM 806 C CA . ILE A 1 101 ? -29.907 -4.237 32.728 1.00 95.25 101 ILE A CA 1
ATOM 807 C C . ILE A 1 101 ? -29.843 -5.004 34.057 1.00 95.25 101 ILE A C 1
ATOM 809 O O . ILE A 1 101 ? -30.880 -5.330 34.637 1.00 95.25 101 ILE A O 1
ATOM 813 N N . GLU A 1 102 ? -28.644 -5.321 34.550 1.00 94.31 102 GLU A N 1
ATOM 814 C CA . GLU A 1 102 ? -28.486 -6.015 35.833 1.00 94.31 102 GLU A CA 1
ATOM 815 C C . GLU A 1 102 ? -28.969 -5.146 37.005 1.00 94.31 102 GLU A C 1
ATOM 817 O O . GLU A 1 102 ? -29.663 -5.638 37.897 1.00 94.31 102 GLU A O 1
ATOM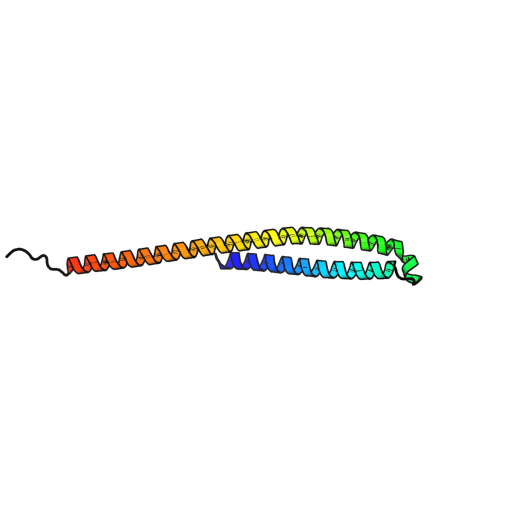 822 N N . GLU A 1 103 ? -28.672 -3.845 36.985 1.00 93.44 103 GLU A N 1
ATOM 823 C CA . GLU A 1 103 ? -29.169 -2.885 37.973 1.00 93.44 103 GLU A CA 1
ATOM 824 C C . GLU A 1 103 ? -30.704 -2.793 37.960 1.00 93.44 103 GLU A C 1
ATOM 826 O O . GLU A 1 103 ? -31.326 -2.849 39.025 1.00 93.44 103 GLU A O 1
ATOM 831 N N . GLU A 1 104 ? -31.330 -2.730 36.780 1.00 93.00 104 GLU A N 1
ATOM 832 C CA . GLU A 1 104 ? -32.792 -2.727 36.634 1.00 93.00 104 GLU A CA 1
ATOM 833 C C . GLU A 1 104 ? -33.415 -4.026 37.174 1.00 93.00 104 GLU A C 1
ATOM 835 O O . GLU A 1 104 ? -34.403 -3.990 37.916 1.00 93.00 104 GLU A O 1
ATOM 840 N N . ASN A 1 105 ? -32.800 -5.178 36.890 1.00 92.62 105 ASN A N 1
ATOM 841 C CA . ASN A 1 105 ? -33.240 -6.468 37.420 1.00 92.62 105 ASN A CA 1
ATOM 842 C C . ASN A 1 105 ? -33.177 -6.501 38.953 1.00 92.62 105 ASN A C 1
ATOM 844 O O . ASN A 1 105 ? -34.147 -6.897 39.605 1.00 92.62 105 ASN A O 1
ATOM 848 N N . ILE A 1 106 ? -32.053 -6.076 39.543 1.00 91.56 106 ILE A N 1
ATOM 849 C CA . ILE A 1 106 ? -31.872 -6.010 41.000 1.00 91.56 106 ILE A CA 1
ATOM 850 C C . ILE A 1 106 ? -32.928 -5.098 41.626 1.00 91.56 106 ILE A C 1
ATOM 852 O O . ILE A 1 106 ? -33.558 -5.481 42.617 1.00 91.56 106 ILE A O 1
ATOM 856 N N . GLN A 1 107 ? -33.156 -3.921 41.043 1.00 89.88 107 GLN A N 1
ATOM 857 C CA . GLN A 1 107 ? -34.166 -2.979 41.512 1.00 89.88 107 GLN A CA 1
ATOM 858 C C . GLN A 1 107 ? -35.569 -3.606 41.481 1.00 89.88 107 GLN A C 1
ATOM 860 O O . GLN A 1 107 ? -36.290 -3.549 42.480 1.00 89.88 107 GLN A O 1
ATOM 865 N N . GLY A 1 108 ? -35.922 -4.305 40.398 1.00 91.00 108 GLY A N 1
ATOM 866 C CA . GLY A 1 108 ? -37.178 -5.049 40.294 1.00 91.00 108 GLY A CA 1
ATOM 867 C C . GLY A 1 108 ? -37.326 -6.148 41.355 1.00 91.00 108 GLY A C 1
ATOM 868 O O . GLY A 1 108 ? -38.394 -6.290 41.958 1.00 91.00 108 GLY A O 1
ATOM 869 N N . TYR A 1 109 ? -36.258 -6.897 41.656 1.00 88.31 109 TYR A N 1
ATOM 870 C CA . TYR A 1 109 ? -36.269 -7.889 42.740 1.00 88.31 109 TYR A CA 1
ATOM 871 C C . TYR A 1 109 ? -36.470 -7.251 44.118 1.00 88.31 109 TYR A C 1
ATOM 873 O O . TYR A 1 109 ? -37.200 -7.803 44.949 1.00 88.31 109 TYR A O 1
ATOM 881 N N . ILE A 1 110 ? -35.837 -6.104 44.380 1.00 87.56 110 ILE A N 1
ATOM 882 C CA . ILE A 1 110 ? -36.004 -5.361 45.634 1.00 87.56 110 ILE A CA 1
ATOM 883 C C . ILE A 1 110 ? -37.457 -4.911 45.780 1.00 87.56 110 ILE A C 1
ATOM 885 O O . ILE A 1 110 ? -38.064 -5.166 46.820 1.00 87.56 110 ILE A O 1
ATOM 889 N N . GLU A 1 111 ? -38.033 -4.301 44.745 1.00 86.88 111 GLU A N 1
ATOM 890 C CA . GLU A 1 111 ? -39.421 -3.830 44.748 1.00 86.88 111 GLU A CA 1
ATOM 891 C C . GLU A 1 111 ? -40.416 -4.976 44.948 1.00 86.88 111 GLU A C 1
ATOM 893 O O . GLU A 1 111 ? -41.299 -4.886 45.805 1.00 86.88 111 GLU A O 1
ATOM 898 N N . HIS A 1 112 ? -40.238 -6.091 44.232 1.00 81.56 112 HIS A N 1
ATOM 899 C CA . HIS A 1 112 ? -41.054 -7.289 44.415 1.00 81.56 112 HIS A CA 1
ATOM 900 C C . HIS A 1 112 ? -40.980 -7.808 45.857 1.00 81.56 112 HIS A C 1
ATOM 902 O O . HIS A 1 112 ? -42.011 -8.075 46.472 1.00 81.56 112 HIS A O 1
ATOM 908 N N . ASN A 1 113 ? -39.780 -7.917 46.435 1.00 76.12 113 ASN A N 1
ATOM 909 C CA . ASN A 1 113 ? -39.622 -8.382 47.812 1.00 76.12 113 ASN A CA 1
ATOM 910 C C . ASN A 1 113 ? -40.231 -7.412 48.828 1.00 76.12 113 ASN A C 1
ATOM 912 O O . ASN A 1 113 ? -40.855 -7.870 49.781 1.00 76.12 113 ASN A O 1
ATOM 916 N N . PHE A 1 114 ? -40.116 -6.101 48.607 1.00 74.62 114 PHE A N 1
ATOM 917 C CA . PHE A 1 114 ? -40.727 -5.089 49.471 1.00 74.62 114 PHE A CA 1
ATOM 918 C C . PHE A 1 114 ? -42.261 -5.155 49.440 1.00 74.62 114 PHE A C 1
ATOM 920 O O . PHE A 1 114 ? -42.900 -4.993 50.478 1.00 74.62 114 PHE A O 1
ATOM 927 N N . LEU A 1 115 ? -42.848 -5.435 48.271 1.00 66.31 115 LEU A N 1
ATOM 928 C CA . LEU A 1 115 ? -44.291 -5.630 48.091 1.00 66.31 115 LEU A CA 1
ATOM 929 C C . LEU A 1 115 ? -44.791 -6.975 48.650 1.00 66.31 115 LEU A C 1
ATOM 931 O O . LEU A 1 115 ? -45.935 -7.059 49.096 1.00 66.31 115 LEU A O 1
ATOM 935 N N . VAL A 1 116 ? -43.957 -8.023 48.629 1.00 60.44 116 VAL A N 1
ATOM 936 C CA . VAL A 1 116 ? -44.303 -9.374 49.111 1.00 60.44 116 VAL A CA 1
ATOM 937 C C . VAL A 1 116 ? -44.096 -9.539 50.616 1.00 60.44 116 VAL A C 1
ATOM 939 O O . VAL A 1 116 ? -44.812 -10.332 51.228 1.00 60.44 116 VAL A O 1
ATOM 942 N N . THR A 1 117 ? -43.199 -8.784 51.261 1.00 52.28 117 THR A N 1
ATOM 943 C CA . THR A 1 117 ? -43.255 -8.644 52.723 1.00 52.28 117 THR A CA 1
ATOM 944 C C . THR A 1 117 ? -44.525 -7.881 53.083 1.00 52.28 117 THR A C 1
ATOM 946 O O . THR A 1 117 ? -44.583 -6.675 52.829 1.00 52.28 117 THR A O 1
ATOM 949 N N . PRO A 1 118 ? -45.547 -8.514 53.698 1.00 49.47 118 PRO A N 1
ATOM 950 C CA . PRO A 1 118 ? -46.629 -7.732 54.251 1.00 49.47 118 PRO A CA 1
ATOM 951 C C . PRO A 1 118 ? -45.978 -6.832 55.293 1.00 49.47 118 PRO A C 1
ATOM 953 O O . PRO A 1 118 ? -45.196 -7.303 56.126 1.00 49.47 118 PRO A O 1
ATOM 956 N N . ALA A 1 119 ? -46.262 -5.533 55.227 1.00 49.72 119 ALA A N 1
ATOM 957 C CA . ALA A 1 119 ? -46.011 -4.647 56.343 1.00 49.72 119 ALA A CA 1
ATOM 958 C C . ALA A 1 119 ? -46.535 -5.372 57.586 1.00 49.72 119 ALA A C 1
ATOM 960 O O . ALA A 1 119 ? -47.740 -5.587 57.713 1.00 49.72 119 ALA A O 1
ATOM 961 N N . SER A 1 120 ? -45.620 -5.827 58.448 1.00 48.81 120 SER A N 1
ATOM 962 C CA . SER A 1 120 ? -45.940 -6.374 59.758 1.00 48.81 120 SER A CA 1
ATOM 963 C C . SER A 1 120 ? -46.533 -5.222 60.558 1.00 48.81 120 SER A C 1
ATOM 965 O O . SER A 1 120 ? -45.851 -4.533 61.316 1.00 48.81 120 SER A O 1
ATOM 967 N N . SER A 1 121 ? -47.809 -4.944 60.302 1.00 45.69 121 SER A N 1
ATOM 968 C CA . SER A 1 121 ? -48.621 -4.018 61.054 1.00 45.69 121 SER A CA 1
ATOM 969 C C . SER A 1 121 ? -48.766 -4.615 62.440 1.00 45.69 121 SER A C 1
ATOM 971 O O . SER A 1 121 ? -49.401 -5.653 62.605 1.00 45.69 121 SER A O 1
ATOM 973 N N . LYS A 1 122 ? -48.100 -3.963 63.392 1.00 44.72 122 LYS A N 1
ATOM 974 C CA . LYS A 1 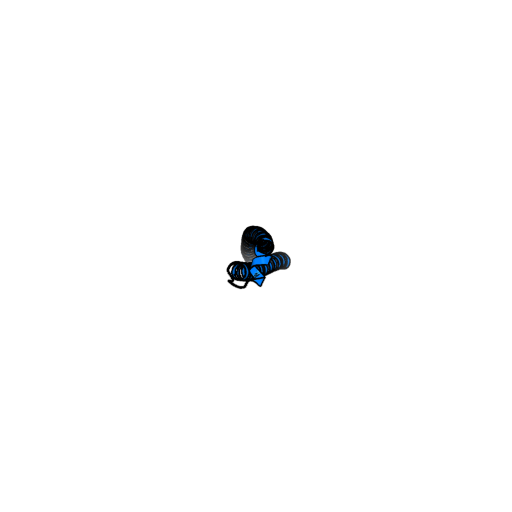122 ? -48.374 -3.942 64.830 1.00 44.72 122 LYS A CA 1
ATOM 975 C C . LYS A 1 122 ? -49.536 -4.849 65.272 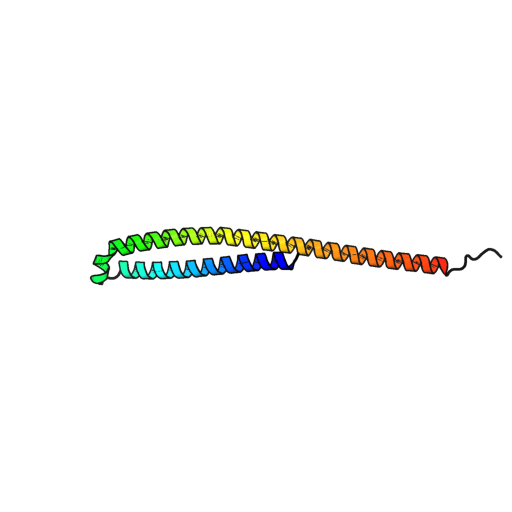1.00 44.72 122 LYS A C 1
ATOM 977 O O . LYS A 1 122 ? -50.696 -4.517 65.028 1.00 44.72 122 LYS A O 1
ATOM 982 N N . LEU A 1 123 ? -49.194 -5.904 66.004 1.00 35.34 123 LEU A N 1
ATOM 983 C CA . LEU A 1 123 ? -49.975 -6.423 67.126 1.00 35.34 123 LEU A CA 1
ATOM 984 C C . LEU A 1 123 ? -49.086 -6.355 68.367 1.00 35.34 123 LEU A C 1
ATOM 986 O O . LEU A 1 123 ? -47.888 -6.692 68.230 1.00 35.34 123 LEU A O 1
#

Foldseek 3Di:
DLVVLVVVLVVLVVVLVVLVVVLVVLVVVLVVLVCLLPDPDVVSVVCNVVSVVVNVVSVVVNVVSVVVNVVSVVVSVVSVVVSVVVVVVVVVVVVVVVVVVVVVVVVVVVVVVVVVPDPPPDD

Sequence (123 aa):
MANVQGCLKKITENNLADTLYKRMQTESLMKVVMTAMTSGLPIHASFLSQYSRFYQRLLETQQQLTHLQEVQESCLLSEKLKIKHLNERAEVAQALEEIEIEEENIQGYIEHNFLVTPASSKL

pLDDT: mean 89.8, std 13.06, range [35.34, 98.19]

Organism: Liberibacter crescens (strain BT-1) (NCBI:txid1215343)